Protein AF-A0A099EWT3-F1 (afdb_monomer_lite)

Foldseek 3Di:
DAAAEEAPVPVVVVLVVCVVVVNNVHHYDHAHLDLPRQQLLQVLLVVCVVVVVDDDDDDPLQVQLVVQWDWDADPVGGTGIDGNDPPGDNRSVVSSSRVSSVVSVVVPDDDDDPDPPDD

pLDDT: mean 92.73, std 7.15, range [62.16, 97.62]

Organism: NCBI:txid690417

Sequence (119 aa):
PACIVGDRFRHAEFTEAMDKAGVGRVPFIYRGFGWKDGSEDIERFRRALFDGEIKGAPSLLLRSAMSDAIVLNDPAGNAKLAKARSLGRIDAAAATVLAVAQGQRMLAAPTKKRRVAWA

Structure (mmCIF, N/CA/C/O backbone):
data_AF-A0A099EWT3-F1
#
_entry.id   AF-A0A099EWT3-F1
#
loop_
_atom_site.group_PDB
_atom_site.id
_atom_site.type_symbol
_atom_site.label_atom_id
_atom_site.label_alt_id
_atom_site.label_comp_id
_atom_site.label_asym_id
_atom_site.label_entity_id
_atom_site.label_seq_id
_atom_site.pdbx_PDB_ins_code
_atom_site.Cartn_x
_atom_site.Cartn_y
_atom_site.Cartn_z
_atom_site.occupancy
_atom_site.B_iso_or_equiv
_atom_site.auth_seq_id
_atom_site.auth_comp_id
_atom_site.auth_asym_id
_atom_site.auth_atom_id
_atom_site.pdbx_PDB_model_num
ATOM 1 N N . PRO A 1 1 ? -7.046 3.914 16.831 1.00 67.12 1 PRO A N 1
ATOM 2 C CA . PRO A 1 1 ? -7.613 4.989 15.978 1.00 67.12 1 PRO A CA 1
ATOM 3 C C . PRO A 1 1 ? -7.629 4.567 14.503 1.00 67.12 1 PRO A C 1
ATOM 5 O O . PRO A 1 1 ? -6.662 3.966 14.065 1.00 67.12 1 PRO A O 1
ATOM 8 N N . ALA A 1 2 ? -8.716 4.826 13.769 1.00 86.06 2 ALA A N 1
ATOM 9 C CA . ALA A 1 2 ? -8.801 4.550 12.329 1.00 86.06 2 ALA A CA 1
ATOM 10 C C . ALA A 1 2 ? -8.180 5.700 11.514 1.00 86.06 2 ALA A C 1
ATOM 12 O O . ALA A 1 2 ? -8.214 6.847 11.958 1.00 86.06 2 ALA A O 1
ATOM 13 N N . CYS A 1 3 ? -7.617 5.396 10.344 1.00 94.19 3 CYS A N 1
ATOM 14 C CA . CYS A 1 3 ? -7.060 6.380 9.414 1.00 94.19 3 CYS A CA 1
ATOM 15 C C . CYS A 1 3 ? -7.294 5.939 7.965 1.00 94.19 3 CYS A C 1
ATOM 17 O O . CYS A 1 3 ? -7.556 4.763 7.709 1.00 94.19 3 CYS A O 1
ATOM 19 N N . ILE A 1 4 ? -7.201 6.886 7.036 1.00 95.38 4 ILE A N 1
ATOM 20 C CA . ILE A 1 4 ? -7.159 6.623 5.597 1.00 95.38 4 ILE A CA 1
ATOM 21 C C . ILE A 1 4 ? -5.699 6.702 5.166 1.00 95.38 4 ILE A C 1
ATOM 23 O O . ILE A 1 4 ? -4.965 7.584 5.606 1.00 95.38 4 ILE A O 1
ATOM 27 N N . VAL A 1 5 ? -5.280 5.788 4.299 1.00 95.75 5 VAL A N 1
ATOM 28 C CA . VAL A 1 5 ? -3.952 5.798 3.682 1.00 95.75 5 VAL A CA 1
ATOM 29 C C . VAL A 1 5 ? -4.085 5.846 2.176 1.00 95.75 5 VAL A C 1
ATOM 31 O O . VAL A 1 5 ? -5.030 5.295 1.615 1.00 95.75 5 VAL A O 1
ATOM 34 N N . GLY A 1 6 ? -3.133 6.491 1.520 1.00 94.62 6 GLY A N 1
ATOM 35 C CA . GLY A 1 6 ? -3.143 6.619 0.072 1.00 94.62 6 GLY A CA 1
ATOM 36 C C . GLY A 1 6 ? -1.864 7.238 -0.453 1.00 94.62 6 GLY A C 1
ATOM 37 O O . GLY A 1 6 ? -0.956 7.581 0.309 1.00 94.62 6 GLY A O 1
ATOM 38 N N . ASP A 1 7 ? -1.786 7.366 -1.770 1.00 92.44 7 ASP A N 1
ATOM 39 C CA . ASP A 1 7 ? -0.697 8.098 -2.395 1.00 92.44 7 ASP A CA 1
ATOM 40 C C . ASP A 1 7 ? -0.831 9.621 -2.166 1.00 92.44 7 ASP A C 1
ATOM 42 O O . ASP A 1 7 ? -1.851 10.126 -1.696 1.00 92.44 7 ASP A O 1
ATOM 46 N N . ARG A 1 8 ? 0.243 10.367 -2.447 1.00 91.19 8 ARG A N 1
ATOM 47 C CA . ARG A 1 8 ? 0.285 11.829 -2.252 1.00 91.19 8 ARG A CA 1
ATOM 48 C C . ARG A 1 8 ? -0.294 12.632 -3.426 1.00 91.19 8 ARG A C 1
ATOM 50 O O . ARG A 1 8 ? -0.356 13.862 -3.352 1.00 91.19 8 ARG A O 1
ATOM 57 N N . PHE A 1 9 ? -0.609 11.999 -4.549 1.00 91.75 9 PHE A N 1
ATOM 58 C CA . PHE A 1 9 ? -1.089 12.690 -5.736 1.00 91.75 9 PHE A CA 1
ATOM 59 C C . PHE A 1 9 ? -2.421 13.368 -5.424 1.00 91.75 9 PHE A C 1
ATOM 61 O O . PHE A 1 9 ? -3.353 12.744 -4.929 1.00 91.75 9 PHE A O 1
ATOM 68 N N . ARG A 1 10 ? -2.495 14.676 -5.697 1.00 92.81 10 ARG A N 1
ATOM 69 C CA . ARG A 1 10 ? -3.688 15.492 -5.427 1.00 92.81 10 ARG A CA 1
ATOM 70 C C . ARG A 1 10 ? -4.182 15.433 -3.972 1.00 92.81 10 ARG A C 1
ATOM 72 O O . ARG A 1 10 ? -5.378 15.409 -3.691 1.00 92.81 10 ARG A O 1
ATOM 79 N N . HIS A 1 11 ? -3.238 15.414 -3.026 1.00 92.25 11 HIS A N 1
ATOM 80 C CA . HIS A 1 11 ? -3.537 15.405 -1.591 1.00 92.25 11 HIS A CA 1
ATOM 81 C C . HIS A 1 11 ? -4.478 16.547 -1.177 1.00 92.25 11 HIS A C 1
ATOM 83 O O . HIS A 1 11 ? -5.387 16.321 -0.387 1.00 92.25 11 HIS A O 1
ATOM 89 N N . ALA A 1 12 ? -4.264 17.765 -1.687 1.00 93.19 12 ALA A N 1
ATOM 90 C CA . ALA A 1 12 ? -5.082 18.922 -1.324 1.00 93.19 12 ALA A CA 1
ATOM 91 C C . ALA A 1 12 ? -6.547 18.721 -1.737 1.00 93.19 12 ALA A C 1
ATOM 93 O O . ALA A 1 12 ? -7.441 18.896 -0.912 1.00 93.19 12 ALA A O 1
ATOM 94 N N . GLU A 1 13 ? -6.781 18.270 -2.973 1.00 95.94 13 GLU A N 1
ATOM 95 C CA . GLU A 1 13 ? -8.123 17.973 -3.469 1.00 95.94 13 GLU A CA 1
ATOM 96 C C . GLU A 1 13 ? -8.775 16.825 -2.687 1.00 95.94 13 GLU A C 1
ATOM 98 O O . GLU A 1 13 ? -9.971 16.869 -2.400 1.00 95.94 13 GLU A O 1
ATOM 103 N N . PHE A 1 14 ? -7.996 15.808 -2.305 1.00 94.38 14 PHE A N 1
ATOM 104 C CA . PHE A 1 14 ? -8.501 14.699 -1.499 1.00 94.38 14 PHE A CA 1
ATOM 105 C C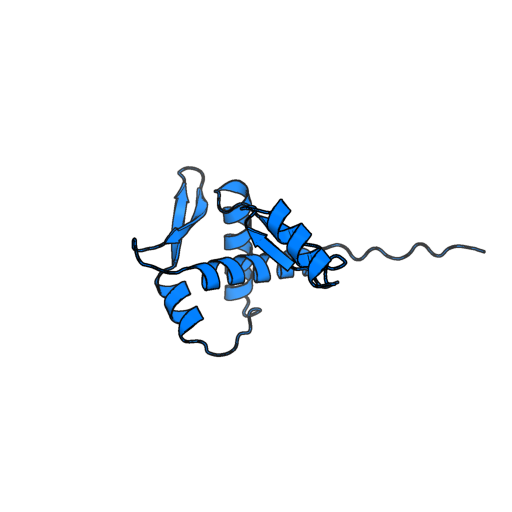 . PHE A 1 14 ? -8.905 15.145 -0.087 1.00 94.38 14 PHE A C 1
ATOM 107 O O . PHE A 1 14 ? -9.983 14.781 0.379 1.00 94.38 14 PHE A O 1
ATOM 114 N N . THR A 1 15 ? -8.089 15.963 0.585 1.00 93.69 15 THR A N 1
ATOM 115 C CA . THR A 1 15 ? -8.420 16.507 1.912 1.00 93.69 15 THR A CA 1
ATOM 116 C C . THR A 1 15 ? -9.664 17.395 1.858 1.00 93.69 15 THR A C 1
ATOM 118 O O . THR A 1 15 ? -10.569 17.216 2.667 1.00 93.69 15 THR A O 1
ATOM 121 N N . GLU A 1 16 ? -9.775 18.276 0.860 1.00 95.88 16 GLU A N 1
ATOM 122 C CA . GLU A 1 16 ? -10.975 19.100 0.673 1.00 95.88 16 GLU A CA 1
ATOM 123 C C . GLU A 1 16 ? -12.227 18.235 0.438 1.00 95.88 16 GLU A C 1
ATOM 125 O O . GLU A 1 16 ? -13.299 18.506 0.986 1.00 95.88 16 GLU A O 1
ATOM 130 N N . ALA A 1 17 ? -12.105 17.159 -0.347 1.00 95.69 17 ALA A N 1
ATOM 131 C CA . ALA A 1 17 ? -13.195 16.212 -0.561 1.00 95.69 17 ALA A CA 1
ATOM 132 C C . ALA A 1 17 ? -13.588 15.474 0.730 1.00 95.69 17 ALA A C 1
ATOM 134 O O . ALA A 1 17 ? -14.777 15.265 0.974 1.00 95.69 17 ALA A O 1
ATOM 135 N N . MET A 1 18 ? -12.620 15.116 1.579 1.00 95.50 18 MET A N 1
ATOM 136 C CA . MET A 1 18 ? -12.884 14.513 2.888 1.00 95.50 18 MET A CA 1
ATOM 137 C C . MET A 1 18 ? -13.645 15.454 3.823 1.00 95.50 18 MET A C 1
ATOM 139 O O . MET A 1 18 ? -14.584 15.017 4.495 1.00 95.50 18 MET A O 1
ATOM 143 N N . ASP A 1 19 ? -13.270 16.732 3.855 1.00 95.69 19 ASP A N 1
ATOM 144 C CA . ASP A 1 19 ? -13.960 17.746 4.654 1.00 95.69 19 ASP A CA 1
ATOM 145 C C . ASP A 1 19 ? -15.407 17.915 4.182 1.00 95.69 19 ASP A C 1
ATOM 147 O O . ASP A 1 19 ? -16.339 17.818 4.984 1.00 95.69 19 ASP A O 1
ATOM 151 N N . LYS A 1 20 ? -15.614 18.050 2.865 1.00 97.25 20 LYS A N 1
ATOM 152 C CA . LYS A 1 20 ? -16.954 18.132 2.255 1.00 97.25 20 LYS A CA 1
ATOM 153 C C . LYS A 1 20 ? -17.803 16.886 2.512 1.00 97.25 20 LYS A C 1
ATOM 155 O O . LYS A 1 20 ? -19.014 16.998 2.672 1.00 97.25 20 LYS A O 1
ATOM 160 N N . ALA A 1 21 ? -17.183 15.709 2.577 1.00 96.50 21 ALA A N 1
ATOM 161 C CA . ALA A 1 21 ? -17.852 14.447 2.883 1.00 96.50 21 ALA A CA 1
ATOM 162 C C . ALA A 1 21 ? -18.113 14.230 4.390 1.00 96.50 21 ALA A C 1
ATOM 164 O O . ALA A 1 21 ? -18.640 13.186 4.774 1.00 96.50 21 ALA A O 1
ATOM 165 N N . GLY A 1 22 ? -17.739 15.176 5.263 1.00 95.38 22 GLY A N 1
ATOM 166 C CA . GLY A 1 22 ? -17.944 15.078 6.713 1.00 95.38 22 GLY A CA 1
ATOM 167 C C . GLY A 1 22 ? -16.997 14.099 7.420 1.00 95.38 22 GLY A C 1
ATOM 168 O O . GLY A 1 22 ? -17.214 13.747 8.582 1.00 95.38 22 GLY A O 1
ATOM 169 N N . VAL A 1 23 ? -15.932 13.658 6.742 1.00 94.38 23 VAL A N 1
ATOM 170 C CA . VAL A 1 23 ? -14.934 12.710 7.266 1.00 94.38 23 VAL A CA 1
ATOM 171 C C . VAL A 1 23 ? -13.567 13.348 7.513 1.00 94.38 23 VAL A C 1
ATOM 173 O O . VAL A 1 23 ? -12.629 12.637 7.858 1.00 94.38 23 VAL A O 1
ATOM 176 N N . GLY A 1 24 ? -13.457 14.677 7.440 1.00 91.44 24 GLY A N 1
ATOM 177 C CA . GLY A 1 24 ? -12.216 15.435 7.670 1.00 91.44 24 GLY A CA 1
ATOM 178 C C . GLY A 1 24 ? -11.502 15.154 9.000 1.00 91.44 24 GLY A C 1
ATOM 179 O O . GLY A 1 24 ? -10.284 15.260 9.106 1.00 91.44 24 GLY A O 1
ATOM 180 N N . ARG A 1 25 ? -12.236 14.699 10.025 1.00 92.50 25 ARG A N 1
ATOM 181 C CA . ARG A 1 25 ? -11.657 14.272 11.314 1.00 92.50 25 ARG A CA 1
ATOM 182 C C . ARG A 1 25 ? -10.832 12.981 11.238 1.00 92.50 25 ARG A C 1
ATOM 184 O O . ARG A 1 25 ? -10.128 12.658 12.194 1.00 92.50 25 ARG A O 1
ATOM 191 N N . VAL A 1 26 ? -10.984 12.193 10.173 1.00 93.75 26 VAL A N 1
ATOM 192 C CA . VAL A 1 26 ? -10.228 10.955 9.971 1.00 93.75 26 VAL A CA 1
ATOM 193 C C . VAL A 1 26 ? -8.852 11.328 9.418 1.00 93.75 26 VAL A C 1
ATOM 195 O O . VAL A 1 26 ? -8.786 11.948 8.361 1.00 93.75 26 VAL A O 1
ATOM 198 N N . PRO A 1 27 ? -7.743 10.954 10.079 1.00 93.31 27 PRO A N 1
ATOM 199 C CA . PRO A 1 27 ? -6.416 11.287 9.576 1.00 93.31 27 PRO A CA 1
ATOM 200 C C . PRO A 1 27 ? -6.166 10.649 8.207 1.00 93.31 27 PRO A C 1
ATOM 202 O O . PRO A 1 27 ? -6.350 9.437 8.058 1.00 93.31 27 PRO A O 1
ATOM 205 N N . PHE A 1 28 ? -5.698 11.445 7.245 1.00 94.94 28 PHE A N 1
ATOM 206 C CA . PHE A 1 28 ? -5.146 10.946 5.990 1.00 94.94 28 PHE A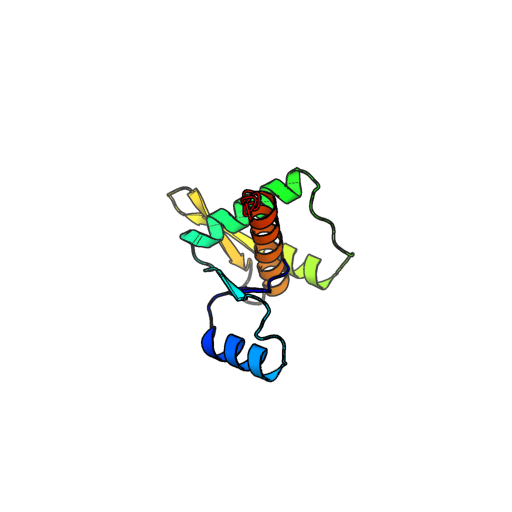 CA 1
ATOM 207 C C . PHE A 1 28 ? -3.622 10.849 6.092 1.00 94.94 28 PHE A C 1
ATOM 209 O O . PHE A 1 28 ? -2.931 11.844 6.305 1.00 94.94 28 PHE A O 1
ATOM 216 N N . ILE A 1 29 ? -3.097 9.635 5.969 1.00 94.69 29 ILE A N 1
ATOM 217 C CA . ILE A 1 29 ? -1.669 9.336 6.022 1.00 94.69 29 ILE A CA 1
ATOM 218 C C . ILE A 1 29 ? -1.206 9.027 4.599 1.00 94.69 29 ILE A C 1
ATOM 220 O O . ILE A 1 29 ? -1.394 7.918 4.095 1.00 94.69 29 ILE A O 1
ATOM 224 N N . TYR A 1 30 ? -0.609 10.017 3.940 1.00 94.31 30 TYR A N 1
ATOM 225 C CA . TYR A 1 30 ? -0.091 9.829 2.589 1.00 94.31 30 TYR A CA 1
ATOM 226 C C . TYR A 1 30 ? 1.252 9.091 2.587 1.00 94.31 30 TYR A C 1
ATOM 228 O O . TYR A 1 30 ? 2.054 9.201 3.520 1.00 94.31 30 TYR A O 1
ATOM 236 N N . ARG A 1 31 ? 1.526 8.380 1.493 1.00 94.81 31 ARG A N 1
ATOM 237 C CA . ARG A 1 31 ? 2.790 7.680 1.233 1.00 94.81 31 ARG A CA 1
ATOM 238 C C . ARG A 1 31 ? 3.269 7.927 -0.194 1.00 94.81 31 ARG A C 1
ATOM 240 O O . ARG A 1 31 ? 2.473 8.112 -1.115 1.00 94.81 31 ARG A O 1
ATOM 247 N N . GLY A 1 32 ? 4.583 7.956 -0.393 1.00 92.94 32 GLY A N 1
ATOM 248 C CA . GLY A 1 32 ? 5.171 7.971 -1.728 1.00 92.94 32 GLY A CA 1
ATOM 249 C C . GLY A 1 32 ? 5.232 6.572 -2.348 1.00 92.94 32 GLY A C 1
ATOM 250 O O . GLY A 1 32 ? 5.625 5.614 -1.699 1.00 92.94 32 GLY A O 1
ATOM 251 N N . PHE A 1 33 ? 4.968 6.464 -3.652 1.00 90.62 33 PHE A N 1
ATOM 252 C CA . PHE A 1 33 ? 5.203 5.233 -4.431 1.00 90.62 33 PHE A CA 1
ATOM 253 C C . PHE A 1 33 ? 6.621 5.169 -5.030 1.00 90.62 33 PHE A C 1
ATOM 255 O O . PHE A 1 33 ? 6.878 4.494 -6.026 1.00 90.62 33 PHE A O 1
ATOM 262 N N . GLY A 1 34 ? 7.554 5.931 -4.458 1.00 92.25 34 GLY A N 1
ATOM 263 C CA . GLY A 1 34 ? 8.977 5.869 -4.785 1.00 92.25 34 GLY A CA 1
ATOM 264 C C . GLY A 1 34 ? 9.716 4.838 -3.932 1.00 92.25 34 GLY A C 1
ATOM 265 O O . GLY A 1 34 ? 9.128 4.190 -3.074 1.00 92.25 34 GLY A O 1
ATOM 266 N N . TRP A 1 35 ? 11.030 4.748 -4.128 1.00 94.81 35 TRP A N 1
ATOM 267 C CA . TRP A 1 35 ? 11.910 3.813 -3.415 1.00 94.81 35 TRP A CA 1
ATOM 268 C C . TRP A 1 35 ? 11.924 4.016 -1.894 1.00 94.81 35 TRP A C 1
ATOM 270 O O . TRP A 1 35 ? 11.965 3.049 -1.148 1.00 94.81 35 TRP A O 1
ATOM 280 N N . LYS A 1 36 ? 11.844 5.271 -1.429 1.00 92.62 36 LYS A N 1
ATOM 281 C CA . LYS A 1 36 ? 11.944 5.616 -0.002 1.00 92.62 36 LYS A CA 1
ATOM 28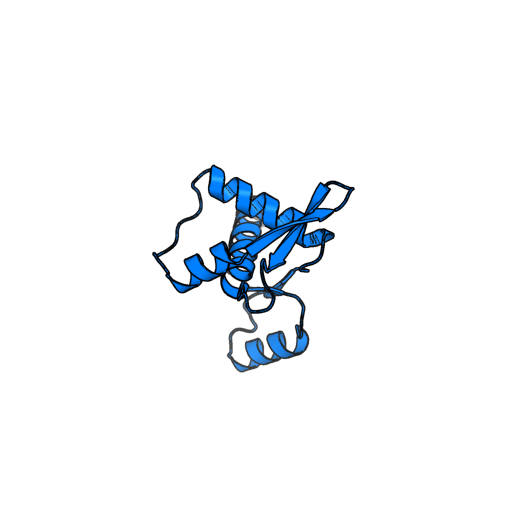2 C C . LYS A 1 36 ? 10.818 5.002 0.836 1.00 92.62 36 LYS A C 1
ATOM 284 O O . LYS A 1 36 ? 11.076 4.239 1.757 1.00 92.62 36 LYS A O 1
ATOM 289 N N . ASP A 1 37 ? 9.580 5.370 0.527 1.00 94.75 37 ASP A N 1
ATOM 290 C CA . ASP A 1 37 ? 8.414 4.925 1.292 1.00 94.75 37 ASP A CA 1
ATOM 291 C C . ASP A 1 37 ? 7.954 3.532 0.842 1.00 94.75 37 ASP A C 1
ATOM 293 O O . ASP A 1 37 ? 7.633 2.689 1.682 1.00 94.75 37 ASP A O 1
ATOM 297 N N . GLY A 1 38 ? 7.991 3.272 -0.471 1.00 94.19 38 GLY A N 1
ATOM 298 C CA . GLY A 1 38 ? 7.532 2.021 -1.068 1.00 94.19 38 GLY A CA 1
ATOM 299 C C . GLY A 1 38 ? 8.323 0.802 -0.604 1.00 94.19 38 GLY A C 1
ATOM 300 O O . GLY A 1 38 ? 7.720 -0.244 -0.387 1.00 94.19 38 GLY A O 1
ATOM 301 N N . SER A 1 39 ? 9.634 0.941 -0.381 1.00 96.44 39 SER A N 1
ATOM 302 C CA . SER A 1 39 ? 10.464 -0.166 0.109 1.00 96.44 39 SER A CA 1
ATOM 303 C C . SER A 1 39 ? 10.013 -0.623 1.498 1.00 96.44 39 SER A C 1
ATOM 305 O O . SER A 1 39 ? 9.784 -1.809 1.730 1.00 96.44 39 SER A O 1
ATOM 307 N N . GLU A 1 40 ? 9.770 0.329 2.403 1.00 96.19 40 GLU A N 1
ATOM 308 C CA . GLU A 1 40 ? 9.264 0.036 3.745 1.00 96.19 40 GLU A CA 1
ATOM 309 C C . GLU A 1 40 ? 7.850 -0.569 3.705 1.00 96.19 40 GLU A C 1
ATOM 311 O O . GLU A 1 40 ? 7.560 -1.524 4.426 1.00 96.19 40 GLU A O 1
ATOM 316 N N . ASP A 1 41 ? 6.962 -0.014 2.875 1.00 97.19 41 ASP A N 1
ATOM 317 C CA . ASP A 1 41 ? 5.574 -0.472 2.769 1.00 97.19 41 ASP A CA 1
ATOM 318 C C . ASP A 1 41 ? 5.486 -1.910 2.229 1.00 97.19 41 ASP A C 1
ATOM 320 O O . ASP A 1 41 ? 4.763 -2.741 2.786 1.00 97.19 41 ASP A O 1
ATOM 324 N N . ILE A 1 42 ? 6.274 -2.232 1.199 1.00 97.44 42 ILE A N 1
ATOM 325 C CA . ILE A 1 42 ? 6.360 -3.584 0.633 1.00 97.44 42 ILE A CA 1
ATOM 326 C C . ILE A 1 42 ? 6.918 -4.566 1.657 1.00 97.44 42 ILE A C 1
ATOM 328 O O . ILE A 1 42 ? 6.370 -5.656 1.810 1.00 97.44 42 ILE A O 1
ATOM 332 N N . GLU A 1 43 ? 7.968 -4.190 2.387 1.00 97.00 43 GLU A N 1
ATOM 333 C CA . GLU A 1 43 ? 8.584 -5.086 3.364 1.00 97.00 43 GLU A CA 1
ATOM 334 C C . GLU A 1 43 ? 7.636 -5.410 4.525 1.00 97.00 43 GLU A C 1
ATOM 336 O O . GLU A 1 43 ? 7.490 -6.571 4.915 1.00 97.00 43 GLU A O 1
ATOM 341 N N . ARG A 1 44 ? 6.911 -4.409 5.040 1.00 97.25 44 ARG A N 1
ATOM 342 C CA . ARG A 1 44 ? 5.895 -4.626 6.083 1.00 97.25 44 ARG A CA 1
ATOM 343 C C . ARG A 1 44 ? 4.747 -5.501 5.593 1.00 97.25 44 ARG A C 1
ATOM 345 O O . ARG A 1 44 ? 4.310 -6.383 6.330 1.00 97.25 44 ARG A O 1
ATOM 352 N N . PHE A 1 45 ? 4.273 -5.276 4.367 1.00 97.38 45 PHE A N 1
ATOM 353 C CA . PHE A 1 45 ? 3.248 -6.120 3.755 1.00 97.38 45 PHE A CA 1
ATOM 354 C C . PHE A 1 45 ? 3.734 -7.566 3.609 1.00 97.38 45 PHE A C 1
ATOM 356 O O . PHE A 1 45 ? 3.026 -8.490 4.001 1.00 97.38 45 PHE A O 1
ATOM 363 N N . ARG A 1 46 ? 4.955 -7.767 3.099 1.00 96.50 46 ARG A N 1
ATOM 364 C CA . ARG A 1 46 ? 5.562 -9.088 2.898 1.00 96.50 46 ARG A CA 1
ATOM 365 C C . ARG A 1 46 ? 5.683 -9.859 4.208 1.00 96.50 46 ARG A C 1
ATOM 367 O O . ARG A 1 46 ? 5.325 -11.032 4.249 1.00 96.50 46 ARG A O 1
ATOM 374 N N . ARG A 1 47 ? 6.141 -9.197 5.273 1.00 97.56 47 ARG A N 1
ATOM 375 C CA . ARG A 1 47 ? 6.236 -9.792 6.610 1.00 97.56 47 ARG A CA 1
ATOM 376 C C . ARG A 1 47 ? 4.866 -10.203 7.146 1.00 97.56 47 ARG A C 1
ATOM 378 O O . ARG A 1 47 ? 4.680 -11.367 7.468 1.00 97.56 47 ARG A O 1
ATOM 385 N N . ALA A 1 48 ? 3.893 -9.291 7.148 1.00 97.62 48 ALA A N 1
ATOM 386 C CA . ALA A 1 48 ? 2.538 -9.588 7.620 1.00 97.62 48 ALA A CA 1
ATOM 387 C C . ALA A 1 48 ? 1.864 -10.714 6.812 1.00 97.62 48 ALA A C 1
ATOM 389 O O . ALA A 1 48 ? 1.095 -11.504 7.358 1.00 97.62 48 ALA A O 1
ATOM 390 N N . LEU A 1 49 ? 2.151 -10.795 5.507 1.00 95.94 49 LEU A N 1
ATOM 391 C CA . LEU A 1 49 ? 1.676 -11.876 4.647 1.00 95.94 49 LEU A CA 1
ATOM 392 C C . LEU A 1 49 ? 2.290 -13.220 5.052 1.00 95.94 49 LEU A C 1
ATOM 394 O O . LEU A 1 49 ? 1.566 -14.207 5.153 1.00 95.94 49 LEU A O 1
ATOM 398 N N . PHE A 1 50 ? 3.604 -13.251 5.280 1.00 96.62 50 PHE A N 1
ATOM 399 C CA . PHE A 1 50 ? 4.326 -14.463 5.667 1.00 96.62 50 PHE A CA 1
ATOM 400 C C . PHE A 1 50 ? 3.921 -14.958 7.061 1.00 96.62 50 PHE A C 1
ATOM 402 O O . PHE A 1 50 ? 3.748 -16.157 7.261 1.00 96.62 50 PHE A O 1
ATOM 409 N N . ASP A 1 51 ? 3.682 -14.029 7.985 1.00 97.12 51 ASP A N 1
ATOM 410 C CA . ASP A 1 51 ? 3.241 -14.313 9.353 1.00 97.12 51 ASP A CA 1
ATOM 411 C C . ASP A 1 51 ? 1.744 -14.707 9.425 1.00 97.12 51 ASP A C 1
ATOM 413 O O . ASP A 1 51 ? 1.232 -15.051 10.489 1.00 97.12 51 ASP A O 1
ATOM 417 N N . GLY A 1 52 ? 1.017 -14.692 8.297 1.00 96.31 52 GLY A N 1
ATOM 418 C CA . GLY A 1 52 ? -0.394 -15.092 8.231 1.00 96.31 52 GLY A CA 1
ATOM 419 C C . GLY A 1 52 ? -1.362 -14.093 8.875 1.00 96.31 52 GLY A C 1
ATOM 420 O O . GLY A 1 52 ? -2.498 -14.440 9.204 1.00 96.31 52 GLY A O 1
ATOM 421 N N . GLU A 1 53 ? -0.938 -12.843 9.053 1.00 96.06 53 GLU A N 1
ATOM 422 C CA . GLU A 1 53 ? -1.706 -11.802 9.746 1.00 96.06 53 GLU A CA 1
ATOM 423 C C . GLU A 1 53 ? -2.726 -11.098 8.837 1.00 96.06 53 GLU A C 1
ATOM 425 O O . GLU A 1 53 ? -3.603 -10.369 9.306 1.00 96.06 53 GLU A O 1
ATOM 430 N N . ILE A 1 54 ? -2.635 -11.313 7.522 1.00 94.56 54 ILE A N 1
ATOM 431 C CA . ILE A 1 54 ? -3.509 -10.680 6.534 1.00 94.56 54 ILE A CA 1
ATOM 432 C C . ILE A 1 54 ? -4.740 -11.553 6.287 1.00 94.56 54 ILE A C 1
ATOM 434 O O . ILE A 1 54 ? -4.642 -12.692 5.835 1.00 94.56 54 ILE A O 1
ATOM 438 N N . LYS A 1 55 ? -5.923 -10.977 6.511 1.00 92.62 55 LYS A N 1
ATOM 439 C CA . LYS A 1 55 ? -7.215 -11.585 6.171 1.00 92.62 55 LYS A CA 1
ATOM 440 C C . LYS A 1 55 ? -7.931 -10.715 5.147 1.00 92.62 55 LYS A C 1
ATOM 442 O O . LYS A 1 55 ? -8.005 -9.501 5.308 1.00 92.62 55 LYS A O 1
ATOM 447 N N . GLY A 1 56 ? -8.485 -11.337 4.113 1.00 89.44 56 GLY A N 1
ATOM 448 C CA . GLY A 1 56 ? -9.255 -10.651 3.079 1.00 89.44 56 GLY A CA 1
ATOM 449 C C . GLY A 1 56 ? -10.377 -11.532 2.550 1.00 89.44 56 GLY A C 1
ATOM 450 O O . GLY A 1 56 ? -10.286 -12.759 2.590 1.00 89.44 56 GLY A O 1
ATOM 451 N N . ALA A 1 57 ? -11.442 -10.906 2.054 1.00 93.94 57 ALA A N 1
ATOM 452 C CA . ALA A 1 57 ? -12.488 -11.618 1.333 1.00 93.94 57 ALA A CA 1
ATOM 453 C C . ALA A 1 57 ? -11.985 -12.014 -0.070 1.00 93.94 57 ALA A C 1
ATOM 455 O O . ALA A 1 57 ? -11.247 -11.239 -0.692 1.00 93.94 57 ALA A O 1
ATOM 456 N N . PRO A 1 58 ? -12.387 -13.181 -0.607 1.00 94.38 58 PRO A N 1
ATOM 457 C CA . PRO A 1 58 ? -12.089 -13.539 -1.988 1.00 94.38 58 PRO A CA 1
ATOM 458 C C . PRO A 1 58 ? -12.560 -12.448 -2.961 1.00 94.38 58 PRO A C 1
ATOM 460 O O . PRO A 1 58 ? -13.726 -12.063 -2.959 1.00 94.38 58 PRO A O 1
ATOM 463 N N . SER A 1 59 ? -11.649 -11.950 -3.801 1.00 95.50 59 SER A N 1
ATOM 464 C CA . SER A 1 59 ? -11.935 -10.889 -4.773 1.00 95.50 59 SER A CA 1
ATOM 465 C C . SER A 1 59 ? -11.181 -11.128 -6.076 1.00 95.50 59 SER A C 1
ATOM 467 O O . SER A 1 59 ? -9.952 -11.237 -6.088 1.00 95.50 59 SER A O 1
ATOM 469 N N . LEU A 1 60 ? -11.920 -11.190 -7.187 1.00 96.00 60 LEU A N 1
ATOM 470 C CA . LEU A 1 60 ? -11.335 -11.315 -8.525 1.00 96.00 60 LEU A CA 1
ATOM 471 C C . LEU A 1 60 ? -10.561 -10.053 -8.921 1.00 96.00 60 LEU A C 1
ATOM 473 O O . LEU A 1 60 ? -9.504 -10.159 -9.536 1.00 96.00 60 LEU A O 1
ATOM 477 N N . LEU A 1 61 ? -11.040 -8.873 -8.511 1.00 94.12 61 LEU A N 1
ATOM 478 C CA . LEU A 1 61 ? -10.360 -7.601 -8.764 1.00 94.12 61 LEU A CA 1
ATOM 479 C C . LEU A 1 61 ? -9.021 -7.535 -8.034 1.00 94.12 61 LEU A C 1
ATOM 481 O O . LEU A 1 61 ? -8.011 -7.191 -8.642 1.00 94.12 61 LEU A O 1
ATOM 485 N N . LEU A 1 62 ? -8.991 -7.919 -6.753 1.00 95.50 62 LEU A N 1
ATOM 486 C CA . LEU A 1 62 ? -7.745 -7.936 -5.990 1.00 95.50 62 LEU A CA 1
ATOM 487 C C . LEU A 1 62 ? -6.774 -8.982 -6.546 1.00 95.50 62 LEU A C 1
ATOM 489 O O . LEU A 1 62 ? -5.588 -8.701 -6.676 1.00 95.50 62 LEU A O 1
ATOM 493 N N . ARG A 1 63 ? -7.276 -10.161 -6.935 1.00 95.44 63 ARG A N 1
ATOM 494 C CA . ARG A 1 63 ? -6.459 -11.203 -7.569 1.00 95.44 63 ARG A CA 1
ATOM 495 C C . ARG A 1 63 ? -5.843 -10.719 -8.881 1.00 95.44 63 ARG A C 1
ATOM 497 O O . ARG A 1 63 ? -4.649 -10.905 -9.083 1.00 95.44 63 ARG A O 1
ATOM 504 N N . SER A 1 64 ? -6.633 -10.080 -9.744 1.00 95.62 64 SER A N 1
ATOM 505 C CA . SER A 1 64 ? -6.137 -9.507 -10.998 1.00 95.62 64 SER A CA 1
ATOM 506 C C . SER A 1 64 ? -5.093 -8.422 -10.737 1.00 95.62 64 SER A C 1
ATOM 508 O O . SER A 1 64 ? -4.035 -8.440 -11.355 1.00 95.62 64 SER A O 1
ATOM 510 N N . ALA A 1 65 ? -5.359 -7.512 -9.796 1.00 96.88 65 ALA A N 1
ATOM 511 C CA . ALA A 1 65 ? -4.434 -6.435 -9.463 1.00 96.88 65 ALA A CA 1
ATOM 512 C C . ALA A 1 65 ? -3.109 -6.955 -8.895 1.00 96.88 65 ALA A C 1
ATOM 514 O O . ALA A 1 65 ? -2.052 -6.456 -9.264 1.00 96.88 65 ALA A O 1
ATOM 515 N N . MET A 1 66 ? -3.157 -7.977 -8.034 1.00 95.56 66 MET A N 1
ATOM 516 C CA . MET A 1 66 ? -1.959 -8.633 -7.506 1.00 95.56 66 MET A CA 1
ATOM 517 C C . MET A 1 66 ? -1.196 -9.392 -8.598 1.00 95.56 66 MET A C 1
ATOM 519 O O . MET A 1 66 ? 0.027 -9.366 -8.601 1.00 95.56 66 MET A O 1
ATOM 523 N N . SER A 1 67 ? -1.895 -10.019 -9.551 1.00 95.62 67 SER A N 1
ATOM 524 C CA . SER A 1 67 ? -1.258 -10.697 -10.690 1.00 95.62 67 SER A CA 1
ATOM 525 C C . SER A 1 67 ? -0.542 -9.733 -11.641 1.00 95.62 67 SER A C 1
ATOM 527 O O . SER A 1 67 ? 0.419 -10.131 -12.292 1.00 95.62 67 SER A O 1
ATOM 529 N N . ASP A 1 68 ? -1.020 -8.492 -11.751 1.00 96.31 68 ASP A N 1
ATOM 530 C CA . ASP A 1 68 ? -0.401 -7.441 -12.565 1.00 96.31 68 ASP A CA 1
ATOM 531 C C . ASP A 1 68 ? 0.665 -6.640 -11.793 1.00 96.31 68 ASP A C 1
ATOM 533 O O . ASP A 1 68 ? 1.355 -5.809 -12.391 1.00 96.31 68 ASP A O 1
ATOM 537 N N . ALA A 1 69 ? 0.802 -6.842 -10.480 1.00 96.81 69 ALA A N 1
ATOM 538 C CA . ALA A 1 69 ? 1.760 -6.130 -9.646 1.00 96.81 69 ALA A CA 1
ATOM 539 C C . ALA A 1 69 ? 3.116 -6.849 -9.625 1.00 96.81 69 ALA A C 1
ATOM 541 O O . ALA A 1 69 ? 3.207 -8.040 -9.341 1.00 96.81 69 ALA A O 1
ATOM 542 N N . ILE A 1 70 ? 4.184 -6.098 -9.886 1.00 96.50 70 ILE A N 1
ATOM 543 C CA . ILE A 1 70 ? 5.572 -6.553 -9.757 1.00 96.50 70 ILE A CA 1
ATOM 544 C C . ILE A 1 70 ? 6.316 -5.665 -8.766 1.00 96.50 70 ILE A C 1
ATOM 546 O O . ILE A 1 70 ? 5.937 -4.516 -8.525 1.00 96.50 70 ILE A O 1
ATOM 550 N N . VAL A 1 71 ? 7.415 -6.184 -8.232 1.00 96.56 71 VAL A N 1
ATOM 551 C CA . VAL A 1 71 ? 8.355 -5.408 -7.427 1.00 96.56 71 VAL A CA 1
ATOM 552 C C . VAL A 1 71 ? 9.617 -5.188 -8.248 1.00 96.56 71 VAL A C 1
ATOM 554 O O . VAL A 1 71 ? 10.231 -6.137 -8.729 1.00 96.56 71 VAL A O 1
ATOM 557 N N . LEU A 1 72 ? 9.980 -3.923 -8.432 1.00 96.75 72 LEU A N 1
ATOM 558 C CA . LEU A 1 72 ? 11.286 -3.529 -8.940 1.00 96.75 72 LEU A CA 1
ATOM 559 C C . LEU A 1 72 ? 12.216 -3.321 -7.751 1.00 96.75 72 LEU A C 1
ATOM 561 O O . LEU A 1 72 ? 11.774 -2.799 -6.729 1.00 96.75 72 LEU A O 1
ATOM 565 N N . ASN A 1 73 ? 13.489 -3.668 -7.923 1.00 96.25 73 ASN A N 1
ATOM 566 C CA . ASN A 1 73 ? 14.535 -3.419 -6.938 1.00 96.25 73 ASN A CA 1
ATOM 567 C C . ASN A 1 73 ? 15.585 -2.494 -7.552 1.00 96.25 73 ASN A C 1
ATOM 569 O O . ASN A 1 73 ? 16.012 -2.717 -8.687 1.00 96.25 73 ASN A O 1
ATOM 573 N N . ASP A 1 74 ? 15.987 -1.458 -6.823 1.00 95.25 74 ASP A N 1
ATOM 574 C CA . ASP A 1 74 ? 17.125 -0.628 -7.218 1.00 95.25 74 ASP A CA 1
ATOM 575 C C . ASP A 1 74 ? 18.469 -1.305 -6.843 1.00 95.25 74 ASP A C 1
ATOM 577 O O . ASP A 1 74 ? 18.481 -2.306 -6.119 1.00 95.25 74 ASP A O 1
ATOM 581 N N . PRO A 1 75 ? 19.625 -0.791 -7.309 1.00 96.81 75 PRO A N 1
ATOM 582 C CA . PRO A 1 75 ? 20.935 -1.347 -6.951 1.00 96.81 75 PRO A CA 1
ATOM 583 C C . PRO A 1 75 ? 21.276 -1.299 -5.453 1.00 96.81 75 PRO A C 1
ATOM 585 O O . PRO A 1 75 ? 22.185 -2.000 -5.019 1.00 96.81 75 PRO A O 1
ATOM 588 N N . ALA A 1 76 ? 20.573 -0.480 -4.665 1.00 94.56 76 ALA A N 1
ATOM 589 C CA . ALA A 1 76 ? 20.729 -0.397 -3.215 1.00 94.56 76 ALA A CA 1
ATOM 590 C C . ALA A 1 76 ? 19.801 -1.376 -2.465 1.00 94.56 76 ALA A C 1
ATOM 592 O O . ALA A 1 76 ? 19.826 -1.424 -1.237 1.00 94.56 76 ALA A O 1
ATOM 593 N N . GLY A 1 77 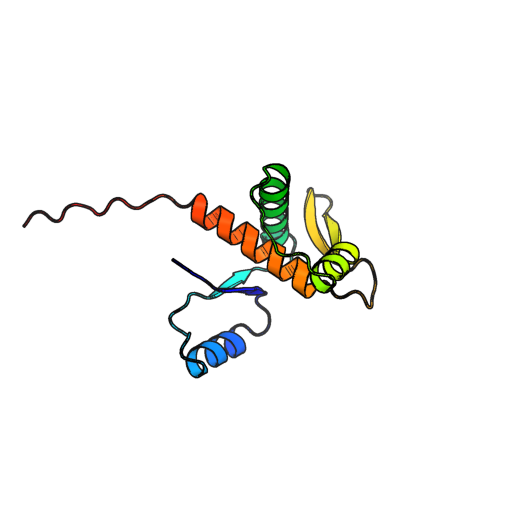? 18.997 -2.162 -3.189 1.00 92.94 77 GLY A N 1
ATOM 594 C CA . GLY A 1 77 ? 18.068 -3.137 -2.629 1.00 92.94 77 GLY A CA 1
ATOM 595 C C . GLY A 1 77 ? 16.730 -2.550 -2.175 1.00 92.94 77 GLY A C 1
ATOM 596 O O . GLY A 1 77 ? 15.960 -3.252 -1.523 1.00 92.94 77 GLY A O 1
ATOM 597 N N . ASN A 1 78 ? 16.416 -1.294 -2.507 1.00 96.31 78 ASN A N 1
ATOM 598 C CA . ASN A 1 78 ? 15.106 -0.727 -2.208 1.00 96.31 78 ASN A CA 1
ATOM 599 C C . ASN A 1 78 ? 14.056 -1.296 -3.157 1.00 96.31 78 ASN A C 1
ATOM 601 O O . ASN A 1 78 ? 14.247 -1.307 -4.373 1.00 96.31 78 ASN A O 1
ATOM 605 N N . ALA A 1 79 ? 12.918 -1.699 -2.598 1.00 96.31 79 ALA A N 1
ATOM 606 C CA . ALA A 1 79 ? 11.791 -2.211 -3.358 1.00 96.31 79 ALA A CA 1
ATOM 607 C C . ALA A 1 79 ? 10.829 -1.088 -3.775 1.00 96.31 79 ALA A C 1
ATOM 609 O O . ALA A 1 79 ? 10.610 -0.111 -3.055 1.00 96.31 79 ALA A O 1
ATOM 610 N N . LYS A 1 80 ? 10.199 -1.244 -4.938 1.00 95.31 80 LYS A N 1
ATOM 611 C CA . LYS A 1 80 ? 9.113 -0.382 -5.411 1.00 95.31 80 LYS A CA 1
ATOM 612 C C . LYS A 1 80 ? 8.076 -1.194 -6.168 1.00 95.31 80 LYS A C 1
ATOM 614 O O . LYS A 1 80 ? 8.415 -2.012 -7.017 1.00 95.31 80 LYS A O 1
ATOM 619 N N . LEU A 1 81 ? 6.803 -0.900 -5.917 1.00 95.75 81 LEU A N 1
ATOM 620 C CA . LEU A 1 81 ? 5.694 -1.524 -6.626 1.00 95.75 81 LEU A CA 1
ATOM 621 C C . LEU A 1 81 ? 5.566 -0.912 -8.026 1.00 95.75 81 LEU A C 1
ATOM 623 O O . LEU A 1 81 ? 5.561 0.311 -8.187 1.00 95.75 81 LEU A O 1
ATOM 627 N N . ALA A 1 82 ? 5.446 -1.761 -9.038 1.00 95.75 82 ALA A N 1
ATOM 628 C CA . ALA A 1 82 ? 5.219 -1.366 -10.418 1.00 95.75 82 ALA A CA 1
ATOM 629 C C . ALA A 1 82 ? 4.211 -2.302 -11.087 1.00 95.75 82 ALA A C 1
ATOM 631 O O . ALA A 1 82 ? 3.844 -3.350 -10.559 1.00 95.75 82 ALA A O 1
ATOM 632 N N . LYS A 1 83 ? 3.744 -1.905 -12.268 1.00 95.12 83 LYS A N 1
ATOM 633 C CA . LYS A 1 83 ? 2.871 -2.732 -13.101 1.00 95.12 83 LYS A CA 1
ATOM 634 C C . LYS A 1 83 ? 3.711 -3.633 -14.006 1.00 95.12 83 LYS A C 1
ATOM 636 O O . LYS A 1 83 ? 4.670 -3.160 -14.613 1.00 95.12 83 LYS A O 1
ATOM 641 N N . ALA A 1 84 ? 3.311 -4.893 -14.143 1.00 92.69 84 ALA A N 1
ATOM 642 C CA . ALA A 1 84 ? 3.920 -5.863 -15.053 1.00 92.69 84 ALA A CA 1
ATOM 643 C C . ALA A 1 84 ? 3.763 -5.452 -16.523 1.00 92.69 84 ALA A C 1
ATOM 645 O O . ALA A 1 84 ? 4.625 -5.710 -17.358 1.00 92.69 84 ALA A O 1
ATOM 646 N N . ARG A 1 85 ? 2.630 -4.818 -16.843 1.00 91.50 85 ARG A N 1
ATOM 647 C CA . ARG A 1 85 ? 2.208 -4.496 -18.207 1.00 91.50 85 ARG A CA 1
ATOM 648 C C . ARG A 1 85 ? 1.573 -3.116 -18.283 1.00 91.50 85 ARG A C 1
ATOM 650 O O . ARG A 1 85 ? 1.028 -2.610 -17.304 1.00 91.50 85 ARG A O 1
ATOM 657 N N . SER A 1 86 ? 1.610 -2.497 -19.461 1.00 90.06 86 SER A N 1
ATOM 658 C CA . SER A 1 86 ? 1.147 -1.117 -19.664 1.00 90.06 86 SER A CA 1
ATOM 659 C C . SER A 1 86 ? -0.326 -0.904 -19.295 1.00 90.06 86 SER A C 1
ATOM 661 O O . SER A 1 86 ? -0.644 0.115 -18.683 1.00 90.06 86 SER A O 1
ATOM 663 N N . LEU A 1 87 ? -1.191 -1.871 -19.607 1.00 92.00 87 LEU A N 1
ATOM 664 C CA . LEU A 1 87 ? -2.631 -1.841 -19.323 1.00 92.00 87 LEU A CA 1
ATOM 665 C C . LEU A 1 87 ? -3.013 -2.509 -17.989 1.00 92.00 87 LEU A C 1
ATOM 667 O O . LEU A 1 87 ? -4.198 -2.655 -17.700 1.00 92.00 87 LEU A O 1
ATOM 671 N N . GLY A 1 88 ? -2.031 -2.940 -17.190 1.00 91.56 88 GLY A N 1
ATOM 672 C CA . GLY A 1 88 ? -2.280 -3.557 -15.889 1.00 91.56 88 GLY A CA 1
ATOM 673 C C . GLY A 1 88 ? -2.820 -2.540 -14.884 1.00 91.56 88 GLY A C 1
ATOM 674 O O . GLY A 1 88 ? -2.394 -1.381 -14.877 1.00 91.56 88 GLY A O 1
ATOM 675 N N . ARG A 1 89 ? -3.763 -2.970 -14.041 1.00 95.06 89 ARG A N 1
ATOM 676 C CA . ARG A 1 89 ? -4.415 -2.133 -13.019 1.00 95.06 89 ARG A CA 1
ATOM 677 C C . ARG A 1 89 ? -4.042 -2.643 -11.636 1.00 95.06 89 ARG A C 1
ATOM 679 O O . ARG A 1 89 ? -4.548 -3.673 -11.208 1.00 95.06 89 ARG A O 1
ATOM 686 N N . ILE A 1 90 ? -3.175 -1.913 -10.942 1.00 96.50 90 ILE A N 1
ATOM 687 C CA . ILE A 1 90 ? -2.614 -2.354 -9.656 1.00 96.50 90 ILE A CA 1
ATOM 688 C C . ILE A 1 90 ? -3.118 -1.542 -8.462 1.00 96.50 90 ILE A C 1
ATOM 690 O O . ILE A 1 90 ? -2.642 -1.752 -7.354 1.00 96.50 90 ILE A O 1
ATOM 694 N N . ASP A 1 91 ? -4.082 -0.638 -8.652 1.00 94.69 91 ASP A N 1
ATOM 695 C CA . ASP A 1 91 ? -4.541 0.290 -7.607 1.00 94.69 91 ASP A CA 1
ATOM 696 C C . ASP A 1 91 ? -5.049 -0.446 -6.361 1.00 94.69 91 ASP A C 1
ATOM 698 O O . ASP A 1 91 ? -4.726 -0.079 -5.234 1.00 94.69 91 ASP A O 1
ATOM 702 N N . ALA A 1 92 ? -5.770 -1.555 -6.551 1.00 95.50 92 ALA A N 1
ATOM 703 C CA . ALA A 1 92 ? -6.223 -2.391 -5.442 1.00 95.50 92 ALA A CA 1
ATOM 704 C C . ALA A 1 92 ? -5.052 -3.059 -4.696 1.00 95.50 92 ALA A C 1
ATOM 706 O O . ALA A 1 92 ? -5.080 -3.159 -3.469 1.00 95.50 92 ALA A O 1
ATOM 707 N N . ALA A 1 93 ? -4.005 -3.484 -5.413 1.00 96.12 93 ALA A N 1
ATOM 708 C CA . ALA A 1 93 ? -2.807 -4.063 -4.807 1.00 96.12 93 ALA A CA 1
ATOM 709 C C . ALA A 1 93 ? -2.019 -2.997 -4.032 1.00 96.12 93 ALA A C 1
ATOM 711 O O . ALA A 1 93 ? -1.696 -3.190 -2.863 1.00 96.12 93 ALA A O 1
ATOM 712 N N . ALA A 1 94 ? -1.806 -1.840 -4.655 1.00 96.56 94 ALA A N 1
ATOM 713 C CA . ALA A 1 94 ? -1.181 -0.662 -4.072 1.00 96.56 94 ALA A CA 1
ATOM 714 C C . ALA A 1 94 ? -1.879 -0.214 -2.776 1.00 96.56 94 ALA A C 1
ATOM 716 O O . ALA A 1 94 ? -1.231 -0.088 -1.737 1.00 96.56 94 ALA A O 1
ATOM 717 N N . ALA A 1 95 ? -3.203 -0.048 -2.808 1.00 96.12 95 ALA A N 1
ATOM 718 C CA . ALA A 1 95 ? -3.994 0.318 -1.637 1.00 96.12 95 ALA A CA 1
ATOM 719 C C . ALA A 1 95 ? -3.895 -0.733 -0.520 1.00 96.12 95 ALA A C 1
ATOM 721 O O . ALA A 1 95 ? -3.765 -0.381 0.651 1.00 96.12 95 ALA A O 1
ATOM 722 N N . THR A 1 96 ? -3.898 -2.022 -0.876 1.00 96.44 96 THR A N 1
ATOM 723 C CA . THR A 1 96 ? -3.761 -3.122 0.092 1.00 96.44 96 THR A CA 1
ATOM 724 C C . THR A 1 96 ? -2.399 -3.090 0.786 1.00 96.44 96 THR A C 1
ATOM 726 O O . THR A 1 96 ? -2.340 -3.191 2.011 1.00 96.44 96 THR A O 1
ATOM 729 N N . VAL A 1 97 ? -1.313 -2.900 0.029 1.00 97.25 97 VAL A N 1
ATOM 730 C CA . VAL A 1 97 ? 0.050 -2.791 0.575 1.00 97.25 97 VAL A CA 1
ATOM 731 C C . VAL A 1 97 ? 0.135 -1.640 1.578 1.00 97.25 97 VAL A C 1
ATOM 733 O O . VAL A 1 97 ? 0.591 -1.849 2.702 1.00 97.25 97 VAL A O 1
ATOM 736 N N . LEU A 1 98 ? -0.375 -0.454 1.225 1.00 97.12 98 LEU A N 1
ATOM 737 C CA . LEU A 1 98 ? -0.378 0.699 2.130 1.00 97.12 98 LEU A CA 1
ATOM 738 C C . LEU A 1 98 ? -1.214 0.459 3.392 1.00 97.12 98 LEU A C 1
ATOM 740 O O . LEU A 1 98 ? -0.772 0.790 4.494 1.00 97.12 98 LEU A O 1
ATOM 744 N N . ALA A 1 99 ? -2.410 -0.118 3.247 1.00 96.62 99 ALA A N 1
ATOM 745 C CA . ALA A 1 99 ? -3.312 -0.384 4.365 1.00 96.62 99 ALA A CA 1
ATOM 746 C C . ALA A 1 99 ? -2.684 -1.342 5.383 1.00 96.62 99 ALA A C 1
ATOM 748 O O . ALA A 1 99 ? -2.672 -1.056 6.582 1.00 96.62 99 ALA A O 1
ATOM 749 N N . VAL A 1 100 ? -2.107 -2.446 4.909 1.00 96.94 100 VAL A N 1
ATOM 750 C CA . VAL A 1 100 ? -1.436 -3.425 5.771 1.00 96.94 100 VAL A CA 1
ATOM 751 C C . VAL A 1 100 ? -0.186 -2.819 6.402 1.00 96.94 100 VAL A C 1
ATOM 753 O O . VAL A 1 100 ? -0.001 -2.936 7.612 1.00 96.94 100 VAL A O 1
ATOM 756 N N . ALA A 1 101 ? 0.648 -2.124 5.625 1.00 97.00 101 ALA A N 1
ATOM 757 C CA . ALA A 1 101 ? 1.865 -1.510 6.142 1.00 97.00 101 ALA A CA 1
ATOM 758 C C . ALA A 1 101 ? 1.569 -0.481 7.242 1.00 97.00 101 ALA A C 1
ATOM 760 O O . ALA A 1 101 ? 2.234 -0.469 8.281 1.00 97.00 101 ALA A O 1
ATOM 761 N N . GLN A 1 102 ? 0.540 0.352 7.063 1.00 96.94 102 GLN A N 1
ATOM 762 C CA . GLN A 1 102 ? 0.103 1.278 8.103 1.00 96.94 102 GLN A CA 1
ATOM 763 C C . GLN A 1 102 ? -0.502 0.557 9.308 1.00 96.94 102 GLN A C 1
ATOM 765 O O . GLN A 1 102 ? -0.211 0.943 10.440 1.00 96.94 102 GLN A O 1
ATOM 770 N N . GLY A 1 103 ? -1.279 -0.507 9.093 1.00 95.56 103 GLY A N 1
ATOM 771 C CA . GLY A 1 103 ? -1.770 -1.364 10.172 1.00 95.56 103 GLY A CA 1
ATOM 772 C C . GLY A 1 103 ? -0.626 -1.887 11.044 1.00 95.56 103 GLY A C 1
ATOM 773 O O . GLY A 1 103 ? -0.661 -1.736 12.263 1.00 95.56 103 GLY A O 1
ATOM 774 N N . GLN A 1 104 ? 0.448 -2.376 10.422 1.00 96.25 104 GLN A N 1
ATOM 775 C CA . GLN A 1 104 ? 1.657 -2.824 11.118 1.00 96.25 104 GLN A CA 1
ATOM 776 C C . GLN A 1 104 ? 2.348 -1.694 11.896 1.00 96.25 104 GLN A C 1
ATOM 778 O O . GLN A 1 104 ? 2.766 -1.889 13.037 1.00 96.25 104 GLN A O 1
ATOM 783 N N . ARG A 1 105 ? 2.430 -0.478 11.336 1.00 95.00 105 ARG A N 1
ATOM 784 C CA . ARG A 1 105 ? 2.957 0.693 12.067 1.00 95.00 105 ARG A CA 1
ATOM 785 C C . ARG A 1 105 ? 2.109 1.038 13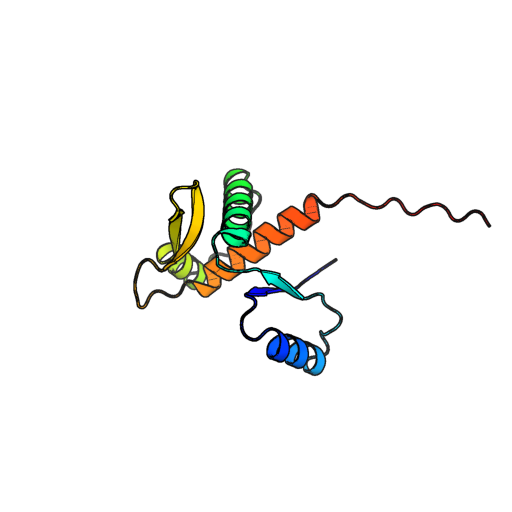.286 1.00 95.00 105 ARG A C 1
ATOM 787 O O . ARG A 1 105 ? 2.653 1.393 14.327 1.00 95.00 105 ARG A O 1
ATOM 794 N N . MET A 1 106 ? 0.789 0.936 13.163 1.00 94.00 106 MET A N 1
ATOM 795 C CA . MET A 1 106 ? -0.136 1.205 14.260 1.00 94.00 106 MET A CA 1
ATOM 796 C C . MET A 1 106 ? -0.031 0.158 15.371 1.00 94.00 106 MET A C 1
ATOM 798 O O . MET A 1 106 ? -0.093 0.531 16.538 1.00 94.00 106 MET A O 1
ATOM 802 N N . LEU A 1 107 ? 0.162 -1.117 15.022 1.00 92.19 107 LEU A N 1
ATOM 803 C CA . LEU A 1 107 ? 0.397 -2.196 15.988 1.00 92.19 107 LEU A CA 1
ATOM 804 C C . LEU A 1 107 ? 1.738 -2.035 16.716 1.00 92.19 107 LEU A C 1
ATOM 806 O O . LEU A 1 107 ? 1.816 -2.275 17.917 1.00 92.19 107 LEU A O 1
ATOM 810 N N . ALA A 1 108 ? 2.777 -1.581 16.011 1.00 91.69 108 ALA A N 1
ATOM 811 C CA . ALA A 1 108 ? 4.099 -1.342 16.586 1.00 91.69 108 ALA A CA 1
ATOM 812 C C . ALA A 1 108 ? 4.208 -0.028 17.389 1.00 91.69 108 ALA A C 1
ATOM 814 O O . ALA A 1 108 ? 5.213 0.198 18.067 1.00 91.69 108 ALA A O 1
ATOM 815 N N . ALA A 1 109 ? 3.219 0.868 17.299 1.00 88.88 109 ALA A N 1
ATOM 816 C CA . ALA A 1 109 ? 3.272 2.162 17.965 1.00 88.88 109 ALA A CA 1
ATOM 817 C C . ALA A 1 109 ? 3.222 1.998 19.498 1.00 88.88 109 ALA A C 1
ATOM 819 O O . ALA A 1 109 ? 2.357 1.289 20.019 1.00 88.88 109 ALA A O 1
ATOM 820 N N . PRO A 1 110 ? 4.098 2.683 20.259 1.00 84.94 110 PRO A N 1
ATOM 821 C CA . PRO A 1 110 ? 4.118 2.555 21.708 1.00 84.94 110 PRO A CA 1
ATOM 822 C C . PRO A 1 110 ? 2.815 3.088 22.313 1.00 84.94 110 PRO A C 1
ATOM 824 O O . PRO A 1 110 ? 2.399 4.223 22.059 1.00 84.94 110 PRO A O 1
ATOM 827 N N . THR A 1 111 ? 2.183 2.294 23.175 1.00 80.88 111 THR A N 1
ATOM 828 C CA . THR A 1 111 ? 1.012 2.737 23.934 1.00 80.88 111 THR A CA 1
ATOM 829 C C . THR A 1 111 ? 1.439 3.797 24.950 1.00 80.88 111 THR A C 1
ATOM 831 O O . THR A 1 111 ? 2.095 3.482 25.947 1.00 80.88 111 THR A O 1
ATOM 834 N N . LYS A 1 112 ? 1.073 5.068 24.733 1.00 71.00 112 LYS A N 1
ATOM 835 C CA . LYS A 1 112 ? 1.276 6.121 25.741 1.00 71.00 112 LYS A CA 1
ATOM 836 C C . LYS A 1 112 ? 0.429 5.802 26.978 1.00 71.00 112 LYS A C 1
ATOM 838 O O . LYS A 1 112 ? -0.789 5.965 26.951 1.00 71.00 112 LYS A O 1
ATOM 843 N N . LYS A 1 113 ? 1.065 5.390 28.081 1.00 70.75 113 LYS A N 1
ATOM 844 C CA . LYS A 1 113 ? 0.409 5.346 29.398 1.00 70.75 113 LYS A CA 1
ATOM 845 C C . LYS A 1 113 ? 0.011 6.780 29.764 1.00 70.75 113 LYS A C 1
ATOM 847 O O . LYS A 1 113 ? 0.874 7.658 29.795 1.00 70.75 113 LYS A O 1
ATOM 852 N N . ARG A 1 114 ? -1.283 7.047 29.994 1.00 73.31 114 ARG A N 1
ATOM 853 C CA . ARG A 1 114 ? -1.725 8.359 30.501 1.00 73.31 114 ARG A CA 1
ATOM 854 C C . ARG A 1 114 ? -0.999 8.598 31.824 1.00 73.31 114 ARG A C 1
ATOM 856 O O . ARG A 1 114 ? -1.073 7.761 32.720 1.00 73.31 114 ARG A O 1
ATOM 863 N N . ARG A 1 115 ? -0.277 9.716 31.931 1.00 70.19 115 ARG A N 1
ATOM 864 C CA . ARG A 1 115 ? 0.229 10.183 33.224 1.00 70.19 115 ARG A CA 1
ATOM 865 C C . ARG A 1 115 ? -0.988 10.417 34.114 1.00 70.19 115 ARG A C 1
ATOM 867 O O . ARG A 1 115 ? -1.906 11.124 33.701 1.00 70.19 115 ARG A O 1
ATOM 874 N N . VAL A 1 116 ? -1.010 9.775 35.279 1.00 71.62 116 VAL A N 1
ATOM 875 C CA . VAL A 1 116 ? -2.017 10.040 36.308 1.00 71.62 116 VAL A CA 1
ATOM 876 C C . VAL A 1 116 ? -1.878 11.517 36.665 1.00 71.62 116 VAL A C 1
ATOM 878 O O . VAL A 1 116 ? -0.803 11.949 37.081 1.00 71.62 116 VAL A O 1
ATOM 881 N N . ALA A 1 117 ? -2.920 12.301 36.399 1.00 72.06 117 ALA A N 1
ATOM 882 C CA . ALA A 1 117 ? -2.998 13.660 36.903 1.00 72.06 117 ALA A CA 1
ATOM 883 C C . ALA A 1 117 ? -3.314 13.534 38.393 1.00 72.06 117 ALA A C 1
ATOM 885 O O . ALA A 1 117 ? -4.393 13.066 38.751 1.00 72.06 117 ALA A O 1
ATOM 886 N N . TRP A 1 118 ? -2.340 13.850 39.240 1.00 67.88 118 TRP A N 1
ATOM 887 C CA . TRP A 1 118 ? -2.592 14.023 40.664 1.00 67.88 118 TRP A CA 1
ATOM 888 C C . TRP A 1 118 ? -3.397 15.317 40.818 1.00 67.88 118 TRP A C 1
ATOM 890 O O . TRP A 1 118 ? -2.973 16.353 40.301 1.00 67.88 118 TRP A O 1
ATOM 900 N N . ALA A 1 119 ? -4.586 15.198 41.409 1.00 62.16 119 ALA A N 1
ATOM 901 C CA . ALA A 1 119 ? -5.433 16.316 41.816 1.00 62.16 119 ALA A CA 1
ATOM 902 C C . ALA A 1 119 ? -4.988 16.835 43.185 1.00 62.16 119 ALA A C 1
ATOM 904 O O . ALA A 1 119 ? -4.521 15.995 43.990 1.00 62.16 119 ALA A O 1
#

Secondary structure (DSSP, 8-state):
---EEEESTTHHHHHHHHHHTT-TTSPEEEE-SSHHHHHHHHHHHHHHHHTT-------HHHHHHHHTEEEEE-TT--EEEEESSTT---HHHHHHHHHHHHHHHHHHS---PPPP---

Radius of gyration: 16.91 Å; chains: 1; bounding box: 39×34×62 Å

=== Feature glossary ===
Key to the feature types in this record:

Secondary structure (8-state, DSSP). Secondary structure is the local, repeating backbone conformation. DSSP classifies it into eight states by reading the hydrogen-bond network: three helix types (H, G, I), two β types (E, B), two non-regular types (T, S), and unstructured coil (-).

Backbone torsions (φ/ψ). Backbone dihedral angles. Every residue except chain termini has a φ (preceding-C → N → Cα → C) and a ψ (N → Cα → C → next-N). They are reported in degrees following the IUPAC sign convention. Secondary structure is essentially a statement about which (φ, ψ) basin each residue occupies.

Predicted aligned error. Predicted Aligned Error (PAE) is an AlphaFold confidence matrix: entry (i, j) is the expected error in the position of residue j, in ångströms, when the prediction is superimposed on the true structure at residue i. Low PAE within a block of residues means that block is internally rigid and well-predicted; high PAE between two blocks means their relative placement is uncertain even if each block individually is confident.

B-factor. B-factor (Debye–Waller factor) reflects atomic displacement in the crystal lattice. It is an experimental observable (units Å²), not a prediction; low values mean the atom is pinned down, high values mean it moves or is heterogeneous across the crystal.

Secondary structure (3-state, P-SEA). Three-state secondary structure (P-SEA) collapses the eight DSSP classes into helix (a), strand (b), and coil (c). P-SEA assigns these from Cα geometry alone — distances and angles — without requiring backbone oxygens, so it works on any Cα trace.

Sequence. Primary structure: the covalent order of the twenty standard amino acids along the backbone. Two proteins with the same sequence will (almost always) fold to the same structure; two with 30% identity often share a fold but not the details.

pLDDT. pLDDT is the predicted lDDT-Cα score: AlphaFold's confidence that the local environment of each residue (all inter-atomic distances within 15 Å) is correctly placed. It is a per-residue number between 0 and 100, with higher meaning more reliable.

InterPro / GO / CATH / organism. Functional annotations link the protein to curated databases. InterPro entries identify conserved domains and families by matching the sequence against member-database signatures (Pfam, PROSITE, CDD, …). Gene Ontology (GO) terms describe molecular function, biological process, and cellular component in a controlled vocabulary. CATH places the structure in a hierarchical fold classification (Class/Architecture/Topology/Homologous-superfamily). The organism is the source species.

Contact-map, Ramachandran, and PAE plots. Three diagnostic plots accompany the record. The Cα contact map visualizes the tertiary structure as a 2D adjacency matrix (8 Å cutoff, sequence-local contacts suppressed). The Ramachandran plot shows the distribution of backbone (φ, ψ) torsions, with points in the α and β basins reflecting secondary structure content. The PAE plot shows AlphaFold's inter-residue confidence as a color matrix.

mmCIF coordinates. The mmCIF table is the protein's shape written o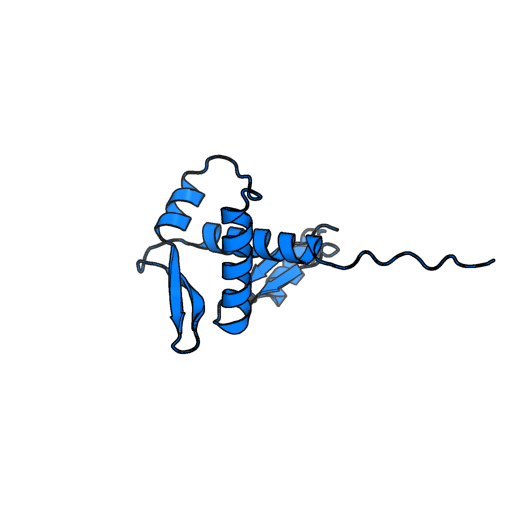ut atom by atom. For each backbone N, Cα, C, and carbonyl O, it records an (x, y, z) coordinate triple in Å plus the residue type, chain letter, and residue number.

Radius of gyration, Cα contacts, bounding box. Three whole-structure scalars: the radius of gyration (RMS distance of Cα from centroid, in Å), the count of Cα–Cα contacts (pairs closer than 8 Å and separated by more than four residues in sequence — i.e. tertiary, not local, contacts), and the bounding-box dimensions. Together they distinguish compact globular folds from extended fibres or disordered chains.

Foldseek 3Di. The Foldseek 3Di string encodes local tertiary geometry as a 20-letter alphabet — one character per residue — derived from the relative positions of nearby Cα atoms. Unlike the amino-acid sequence, 3Di is a direct function of the 3D structure, so two proteins with the same fold have similar 3Di strings even at low sequence identity.

Rendered structure images. Six rendered views show the 3D structure from the faces of a cube — i.e. along ±x, ±y, ±z. Rendering representation is drawn randomly per protein from cartoon (secondary-structure ribbons), sticks (backbone bonds), or molecular surface; coloring is either N→C rainbow (blue at the N-terminus through red at the C-terminus) or one color per chain.

Nearest PDB structures. The Foldseek neighbor list gives the closest experimentally determined structures in the PDB, ranked by structural alignment. TM-score near 1 means near-identical fold; near 0.3 means only rough topology match. This is how one finds what a novel AlphaFold prediction most resembles in the solved-structure universe.

Solvent-accessible surface area. SASA measures how much of the protein is reachable by solvent. It is computed by rolling a water-sized probe over the atomic surface and summing the exposed area (Å²). Per-residue SASA distinguishes core (buried, low SASA) from surface (exposed, high SASA) residues; total SASA is a whole-molecule size measure.